Protein AF-A0A967UHB8-F1 (afdb_monomer)

pLDDT: mean 95.0, std 3.77, range [78.12, 98.25]

Sequence (55 aa):
LKKVLDMVTKVAVRDTSVLISGESGTGKELIAHAIHYNSPRRDKRFMAINCGALP

Secondary structure (DSSP, 8-state):
-HHHHHHHHHHHTS-S-------TTS-HHHHHHHHHHTSTTTTSPP----GGG--

Foldseek 3Di:
DVVLVVVLLVPLADPDDDDQDDDPPPPSVVSVLSSCCNHPNNVPDDDDDDPVPDD

Nearest PDB structures (foldseek):
  4bs1-assembly1_B-1  TM=9.497E-01  e=5.137E-02  Muvirus mu
  5m7o-assembly1_B  TM=9.887E-01  e=1.760E-01  Brucella abortus str. 2308 A
  5m7o-assembly1_A  TM=9.785E-01  e=1.650E-01  Brucella abortus str. 2308 A
  5m7n-assembly1_A  TM=9.888E-01  e=5.299E-01  Brucella abortus str. 2308 A

Mean predicted aligned error: 2.75 Å

Radius of gyration: 11.93 Å; Cα contacts (8 Å, |Δi|>4): 28; chains: 1; bounding box: 27×16×36 Å

Solvent-accessible surface area (backbone atoms only — not comparable to full-atom values): 3740 Å² total; per-residue (Å²): 110,70,73,56,55,59,46,37,66,64,51,18,73,47,98,69,92,81,88,86,85,78,69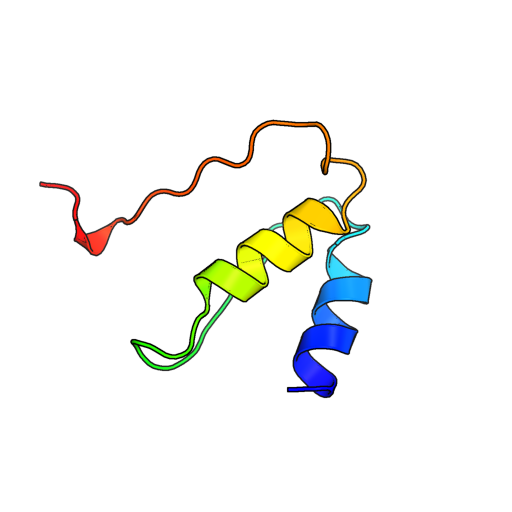,87,92,73,54,65,66,58,53,54,50,50,25,43,62,63,18,94,56,43,92,50,90,83,85,88,80,66,73,91,76,56,135

Structure (mmCIF, N/CA/C/O backbone):
data_AF-A0A967UHB8-F1
#
_entry.id   AF-A0A967UHB8-F1
#
loop_
_atom_site.group_PDB
_atom_site.id
_atom_site.t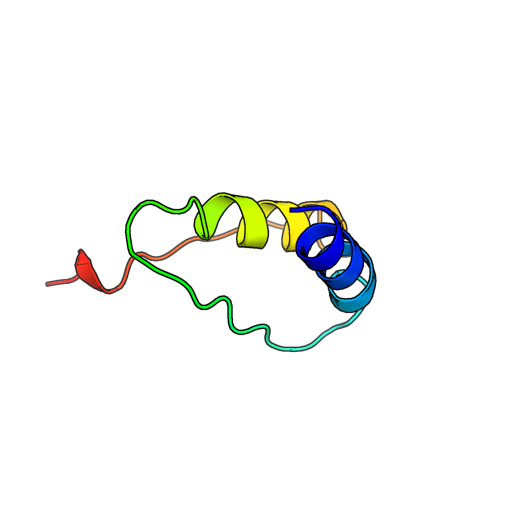ype_symbol
_atom_site.label_atom_id
_atom_site.label_alt_id
_atom_site.label_comp_id
_atom_site.label_asym_id
_atom_site.label_entity_id
_atom_site.label_seq_id
_atom_site.pdbx_PDB_ins_code
_atom_site.Cartn_x
_atom_site.Cartn_y
_atom_site.Cartn_z
_atom_site.occupancy
_atom_site.B_iso_or_equiv
_atom_site.auth_seq_id
_atom_site.auth_comp_id
_atom_site.auth_asym_id
_atom_site.auth_atom_id
_atom_site.pdbx_PDB_model_num
ATOM 1 N N . LEU A 1 1 ? 13.545 -0.676 7.970 1.00 85.75 1 LEU A N 1
ATOM 2 C CA . LEU A 1 1 ? 12.241 -1.346 7.746 1.00 85.75 1 LEU A CA 1
ATOM 3 C C . LEU A 1 1 ? 11.220 -1.105 8.867 1.00 85.75 1 LEU A C 1
ATOM 5 O O . LEU A 1 1 ? 10.170 -0.559 8.566 1.00 85.75 1 LEU A O 1
ATOM 9 N N . LYS A 1 2 ? 11.516 -1.419 10.141 1.00 94.12 2 LYS A N 1
ATOM 10 C CA . LYS A 1 2 ? 10.571 -1.283 11.278 1.00 94.12 2 LYS A CA 1
ATOM 11 C C . LYS A 1 2 ? 9.790 0.046 11.321 1.00 94.12 2 LYS A C 1
ATOM 13 O O . LYS A 1 2 ? 8.571 0.028 11.295 1.00 94.12 2 LYS A O 1
ATOM 18 N N . LYS A 1 3 ? 10.485 1.189 11.229 1.00 95.31 3 LYS A N 1
ATOM 19 C CA . LYS A 1 3 ? 9.861 2.530 11.200 1.00 95.31 3 LYS A CA 1
ATOM 20 C C . LYS A 1 3 ? 8.830 2.723 10.077 1.00 95.31 3 LYS A C 1
ATOM 22 O O . LYS A 1 3 ? 7.844 3.421 10.274 1.00 95.31 3 LYS A O 1
ATOM 27 N N . VAL A 1 4 ? 9.068 2.141 8.899 1.00 95.50 4 VAL A N 1
ATOM 28 C CA . VAL A 1 4 ? 8.142 2.236 7.757 1.00 95.50 4 VAL A CA 1
ATOM 29 C C . VAL A 1 4 ? 6.894 1.408 8.036 1.00 95.50 4 VAL A C 1
ATOM 31 O O . VAL A 1 4 ? 5.791 1.894 7.828 1.00 95.50 4 VAL A O 1
ATOM 34 N N . LEU A 1 5 ? 7.051 0.200 8.579 1.00 95.94 5 LEU A N 1
ATOM 35 C CA . LEU A 1 5 ? 5.919 -0.648 8.958 1.00 95.94 5 LEU A CA 1
ATOM 36 C C . LEU A 1 5 ? 5.075 -0.013 10.076 1.00 95.94 5 LEU A C 1
ATOM 38 O O . LEU A 1 5 ? 3.850 -0.061 10.015 1.00 95.94 5 LEU A O 1
ATOM 42 N N . ASP A 1 6 ? 5.708 0.671 11.031 1.00 97.00 6 ASP A N 1
ATOM 43 C CA . ASP A 1 6 ? 4.998 1.446 12.058 1.00 97.00 6 ASP A CA 1
ATOM 44 C C . ASP A 1 6 ? 4.212 2.630 11.462 1.00 97.00 6 ASP A C 1
ATOM 46 O O . ASP A 1 6 ? 3.190 3.046 12.005 1.00 97.00 6 ASP A O 1
ATOM 50 N N . MET A 1 7 ? 4.680 3.211 10.352 1.00 96.31 7 MET A N 1
ATOM 51 C CA . MET A 1 7 ? 3.918 4.225 9.617 1.00 96.31 7 MET A CA 1
ATOM 52 C C . MET A 1 7 ? 2.759 3.598 8.845 1.00 96.31 7 MET A C 1
ATOM 54 O O . MET A 1 7 ? 1.658 4.141 8.890 1.00 96.31 7 MET A O 1
ATOM 58 N N . VAL A 1 8 ? 2.977 2.444 8.205 1.00 97.38 8 VAL A N 1
ATOM 59 C CA . VAL A 1 8 ? 1.936 1.690 7.489 1.00 97.38 8 VAL A CA 1
ATOM 60 C C . VAL A 1 8 ? 0.744 1.412 8.401 1.00 97.38 8 VAL A C 1
ATOM 62 O O . VAL A 1 8 ? -0.378 1.748 8.035 1.00 97.38 8 VAL A O 1
ATOM 65 N N . THR A 1 9 ? 0.969 0.884 9.607 1.00 96.12 9 THR A N 1
ATOM 66 C CA . THR A 1 9 ? -0.123 0.587 10.554 1.00 96.12 9 THR A CA 1
ATOM 67 C C . THR A 1 9 ? -0.901 1.839 10.963 1.00 96.12 9 THR A C 1
ATOM 69 O O . THR A 1 9 ? -2.123 1.795 11.093 1.00 96.12 9 THR A O 1
ATOM 72 N N . LYS A 1 10 ? -0.224 2.985 11.107 1.00 96.62 10 LYS A N 1
ATOM 73 C CA . LYS A 1 10 ? -0.867 4.265 11.441 1.00 96.62 10 LYS A CA 1
ATOM 74 C C . LYS A 1 10 ? -1.697 4.830 10.291 1.00 96.62 10 LYS A C 1
ATOM 76 O O . LYS A 1 10 ? -2.759 5.399 10.547 1.00 96.62 10 LYS A O 1
ATOM 81 N N . VAL A 1 11 ? -1.220 4.748 9.050 1.00 97.44 11 VAL A N 1
ATOM 82 C CA . VAL A 1 11 ? -1.927 5.344 7.901 1.00 97.44 11 VAL A CA 1
ATOM 83 C C . VAL A 1 11 ? -3.010 4.428 7.339 1.00 97.44 11 VAL A C 1
ATOM 85 O O . VAL A 1 11 ? -4.015 4.939 6.864 1.00 97.44 11 VAL A O 1
ATOM 88 N N . ALA A 1 12 ? -2.867 3.104 7.452 1.00 97.88 12 ALA A N 1
ATOM 89 C CA . ALA A 1 12 ? -3.802 2.138 6.870 1.00 97.88 12 ALA A CA 1
ATOM 90 C C . ALA A 1 12 ? -5.246 2.286 7.380 1.00 97.88 12 ALA A C 1
ATOM 92 O O . ALA A 1 12 ? -6.193 2.065 6.634 1.00 97.88 12 ALA A O 1
ATOM 93 N N . VAL A 1 13 ? -5.436 2.707 8.632 1.00 97.31 13 VAL A N 1
ATOM 94 C CA . VAL A 1 13 ? -6.775 2.907 9.217 1.00 97.31 13 VAL A CA 1
ATOM 95 C C . VAL A 1 13 ? -7.438 4.229 8.816 1.00 97.31 13 VAL A C 1
ATOM 97 O O . VAL A 1 13 ? -8.590 4.463 9.177 1.00 97.31 13 VAL A O 1
ATOM 100 N N . ARG A 1 14 ? -6.727 5.116 8.110 1.00 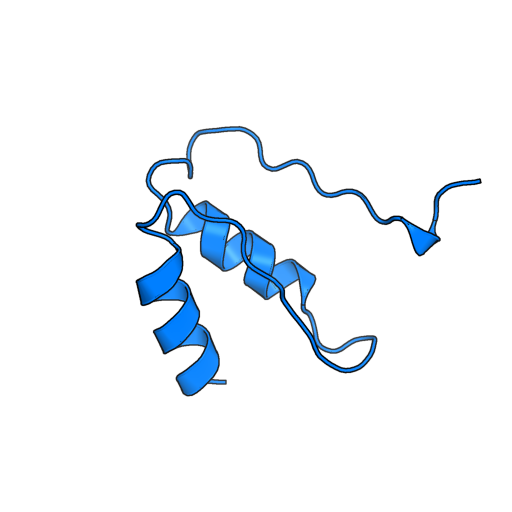96.56 14 ARG A N 1
ATOM 101 C CA . ARG A 1 14 ? -7.209 6.451 7.738 1.00 96.56 14 ARG A CA 1
ATOM 102 C C . ARG A 1 14 ? -7.637 6.488 6.278 1.00 96.56 14 ARG A C 1
ATOM 104 O O . ARG A 1 14 ? -6.993 5.900 5.416 1.00 96.56 14 ARG A O 1
ATOM 111 N N . ASP A 1 15 ? -8.682 7.258 6.000 1.00 95.69 15 ASP A N 1
ATOM 112 C CA . ASP A 1 15 ? -9.057 7.602 4.633 1.00 95.69 15 ASP A CA 1
ATOM 113 C C . ASP A 1 15 ? -8.295 8.849 4.171 1.00 95.69 15 ASP A C 1
ATOM 115 O O . ASP A 1 15 ? -8.779 9.973 4.276 1.00 95.69 15 ASP A O 1
ATOM 119 N N . THR A 1 16 ? -7.045 8.660 3.753 1.00 95.19 16 THR A N 1
ATOM 120 C CA . THR A 1 16 ? -6.194 9.740 3.245 1.00 95.19 16 THR A CA 1
ATOM 121 C C . THR A 1 16 ? -5.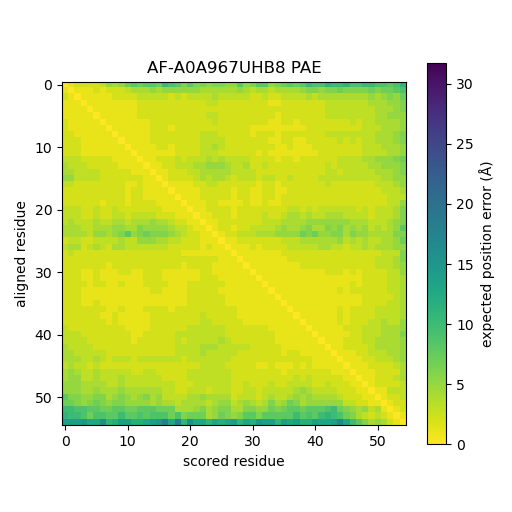259 9.231 2.155 1.00 95.19 16 THR A C 1
ATOM 123 O O . THR A 1 16 ? -4.918 8.047 2.114 1.00 95.19 16 THR A O 1
ATOM 126 N N . SER A 1 17 ? -4.820 10.132 1.281 1.00 96.81 17 SER A N 1
ATOM 127 C CA . SER A 1 17 ? -3.818 9.831 0.261 1.00 96.81 17 SER A CA 1
ATOM 128 C C . SER A 1 17 ? -2.438 9.647 0.896 1.00 96.81 17 SER A C 1
ATOM 130 O O . SER A 1 17 ? -2.027 10.427 1.756 1.00 96.81 17 SER A O 1
ATOM 132 N N . VAL A 1 18 ? -1.696 8.632 0.447 1.00 96.38 18 VAL A N 1
ATOM 133 C CA . VAL A 1 18 ? -0.345 8.323 0.941 1.00 96.38 18 VAL A CA 1
ATOM 134 C C . VAL A 1 18 ? 0.659 8.397 -0.206 1.00 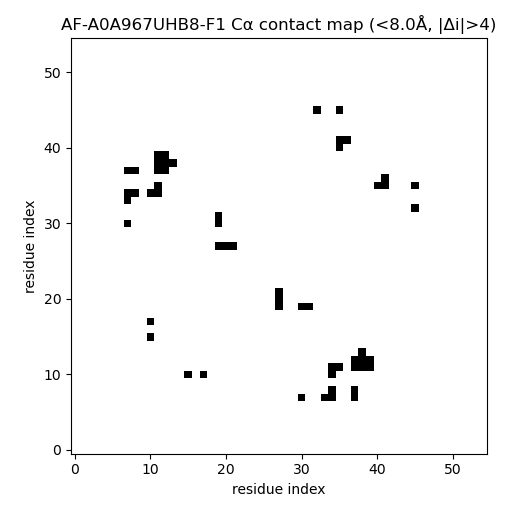96.38 18 VAL A C 1
ATOM 136 O O . VAL A 1 18 ? 0.493 7.733 -1.225 1.00 96.38 18 VAL A O 1
ATOM 139 N N . LEU A 1 19 ? 1.729 9.172 -0.017 1.00 96.88 19 LEU A N 1
ATOM 140 C CA . LEU A 1 19 ? 2.879 9.208 -0.919 1.00 96.88 19 LEU A CA 1
ATOM 141 C C . LEU A 1 19 ? 3.961 8.247 -0.415 1.00 96.88 19 LEU A C 1
ATOM 143 O O . LEU A 1 19 ? 4.440 8.386 0.709 1.00 96.88 19 LEU A O 1
ATOM 147 N N . ILE A 1 20 ? 4.377 7.302 -1.260 1.00 95.94 20 ILE A N 1
ATOM 148 C CA . ILE A 1 20 ? 5.484 6.383 -0.974 1.00 95.94 20 ILE A CA 1
ATOM 149 C C . ILE A 1 20 ? 6.676 6.794 -1.835 1.00 95.94 20 ILE A C 1
ATOM 151 O O . ILE A 1 20 ? 6.647 6.661 -3.057 1.00 95.94 20 ILE A O 1
ATOM 155 N N . SER A 1 21 ? 7.732 7.283 -1.195 1.00 95.31 21 SER A N 1
ATOM 156 C CA . SER A 1 21 ? 8.968 7.709 -1.851 1.00 95.31 21 SER A CA 1
ATOM 157 C C . SER A 1 21 ? 10.132 6.770 -1.526 1.00 95.31 21 SER A C 1
ATOM 159 O O . SER A 1 21 ? 10.103 6.016 -0.553 1.00 95.31 21 SER A O 1
ATOM 161 N N . GLY A 1 22 ? 11.150 6.786 -2.385 1.00 94.56 22 GLY A N 1
ATOM 162 C CA . GLY A 1 22 ? 12.343 5.950 -2.258 1.00 94.56 22 GLY A CA 1
ATOM 163 C C . GLY A 1 22 ? 12.932 5.584 -3.615 1.00 94.56 22 GLY A C 1
ATOM 164 O O . GLY A 1 22 ? 12.275 5.729 -4.651 1.00 94.56 22 GLY A O 1
ATOM 165 N N . GLU A 1 23 ? 14.160 5.078 -3.606 1.00 95.75 23 GLU A N 1
ATOM 166 C CA . GLU A 1 23 ? 14.899 4.682 -4.808 1.00 95.75 23 GLU A CA 1
ATOM 167 C C . GLU A 1 23 ? 14.170 3.597 -5.617 1.00 95.75 23 GLU A C 1
ATOM 169 O O . GLU A 1 23 ? 13.305 2.870 -5.106 1.00 95.75 23 GLU A O 1
ATOM 174 N N . SER A 1 24 ? 14.476 3.506 -6.912 1.00 92.06 24 SER A N 1
ATOM 175 C CA . SER A 1 24 ? 13.925 2.455 -7.775 1.00 92.06 24 SER A CA 1
ATOM 176 C C . SER A 1 24 ? 14.345 1.064 -7.281 1.00 92.06 24 SER A C 1
ATOM 178 O O . SER A 1 24 ? 15.425 0.903 -6.727 1.00 92.06 24 SER A O 1
ATOM 180 N N . GLY A 1 25 ? 13.476 0.060 -7.429 1.00 90.12 25 GLY A N 1
ATOM 181 C CA . GLY A 1 25 ? 13.775 -1.320 -7.013 1.00 90.12 25 GLY A CA 1
ATOM 182 C C . GLY A 1 25 ? 13.703 -1.611 -5.504 1.00 90.12 25 GLY A C 1
ATOM 183 O O . GLY A 1 25 ? 13.955 -2.736 -5.093 1.00 90.12 25 GLY A O 1
ATOM 184 N N . THR A 1 26 ? 13.303 -0.652 -4.664 1.00 93.88 26 THR A N 1
ATOM 185 C CA . THR A 1 26 ? 13.228 -0.830 -3.192 1.00 93.88 26 THR A CA 1
ATOM 186 C C . THR A 1 26 ? 11.919 -1.449 -2.674 1.00 93.88 26 THR A C 1
ATOM 188 O O . THR A 1 26 ? 11.692 -1.500 -1.466 1.00 93.88 26 THR A O 1
ATOM 191 N N . GLY A 1 27 ? 11.034 -1.918 -3.561 1.00 93.25 27 GLY A N 1
ATOM 192 C CA . GLY A 1 27 ? 9.796 -2.602 -3.164 1.00 93.25 27 GLY A CA 1
ATOM 193 C C . GLY A 1 27 ? 8.673 -1.681 -2.664 1.00 93.25 27 GLY A C 1
ATOM 194 O O . GLY A 1 27 ? 7.859 -2.095 -1.842 1.00 93.25 27 GLY A O 1
ATOM 195 N N . LYS A 1 28 ? 8.592 -0.437 -3.159 1.00 96.06 28 LYS A N 1
ATOM 196 C CA . LYS A 1 28 ? 7.524 0.527 -2.807 1.00 96.06 28 LYS A CA 1
ATOM 197 C C . LYS A 1 28 ? 6.106 -0.024 -3.020 1.00 96.06 28 LYS A C 1
ATOM 199 O O . LYS A 1 28 ? 5.210 0.269 -2.234 1.00 96.06 28 LYS A O 1
ATOM 204 N N . GLU A 1 29 ? 5.918 -0.860 -4.038 1.00 95.31 29 GLU A N 1
ATOM 205 C CA . GLU A 1 29 ? 4.647 -1.536 -4.331 1.00 95.31 29 GLU A CA 1
ATOM 206 C C . GLU A 1 29 ? 4.198 -2.426 -3.165 1.00 95.31 29 GLU A C 1
ATOM 208 O O . GLU A 1 29 ? 3.032 -2.395 -2.779 1.00 95.31 29 GLU A O 1
ATOM 213 N N . LEU A 1 30 ? 5.130 -3.137 -2.520 1.00 95.88 30 LEU A N 1
ATOM 214 C CA . LEU A 1 30 ? 4.834 -3.972 -1.351 1.00 95.88 30 LEU A CA 1
ATOM 215 C C . LEU A 1 30 ? 4.325 -3.136 -0.171 1.00 95.88 30 LEU A C 1
ATOM 217 O O . LEU A 1 30 ? 3.444 -3.578 0.562 1.00 95.88 30 LEU A O 1
ATOM 221 N N . ILE A 1 31 ? 4.835 -1.911 -0.005 1.00 97.44 31 ILE A N 1
ATOM 222 C CA . ILE A 1 31 ? 4.340 -0.982 1.018 1.00 97.44 31 ILE A CA 1
ATOM 223 C C . ILE A 1 31 ? 2.914 -0.527 0.688 1.00 97.44 31 ILE A C 1
ATOM 225 O O . ILE A 1 31 ? 2.069 -0.512 1.582 1.00 97.44 31 ILE A O 1
ATOM 229 N N . ALA A 1 32 ? 2.611 -0.220 -0.577 1.00 97.44 32 ALA A N 1
ATOM 230 C CA . ALA A 1 32 ? 1.253 0.134 -0.998 1.00 97.44 32 ALA A CA 1
ATOM 231 C C . ALA A 1 32 ? 0.260 -1.016 -0.742 1.00 97.44 32 ALA A C 1
ATOM 233 O O . ALA A 1 32 ? -0.813 -0.800 -0.174 1.00 97.44 32 ALA A O 1
ATOM 234 N N . HIS A 1 33 ? 0.656 -2.250 -1.071 1.00 97.31 33 HIS A N 1
ATOM 235 C CA . HIS A 1 33 ? -0.119 -3.452 -0.761 1.00 97.31 33 HIS A CA 1
ATOM 236 C C . HIS A 1 33 ? -0.320 -3.646 0.745 1.00 97.31 33 HIS A C 1
ATOM 238 O O . HIS A 1 33 ? -1.431 -3.948 1.180 1.00 97.31 33 HIS A O 1
ATOM 244 N N . ALA A 1 34 ? 0.722 -3.438 1.554 1.00 97.50 34 ALA A N 1
ATOM 245 C CA . ALA A 1 34 ? 0.629 -3.553 3.005 1.00 97.50 34 ALA A CA 1
ATOM 246 C C . ALA A 1 34 ? -0.334 -2.517 3.608 1.00 97.50 34 ALA A C 1
ATOM 248 O O . ALA A 1 34 ? -1.081 -2.852 4.528 1.00 97.50 34 ALA A O 1
ATOM 249 N N . ILE A 1 35 ? -0.358 -1.285 3.088 1.00 98.06 35 ILE A N 1
ATOM 250 C CA . ILE A 1 35 ? -1.331 -0.2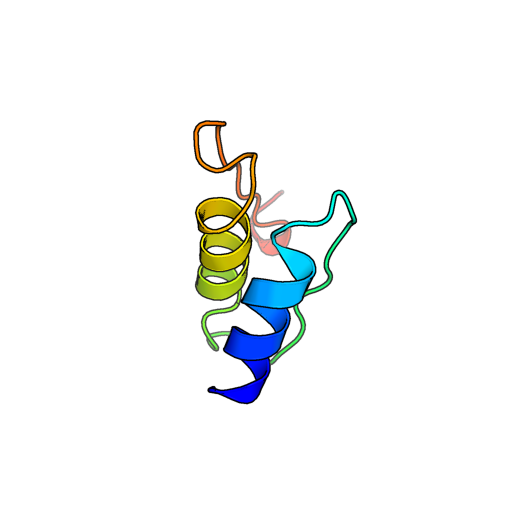62 3.505 1.00 98.06 35 ILE A CA 1
ATOM 251 C C . ILE A 1 35 ? -2.753 -0.729 3.186 1.00 98.06 35 ILE A C 1
ATOM 253 O O . ILE A 1 35 ? -3.603 -0.716 4.074 1.00 98.06 35 ILE A O 1
ATOM 257 N N . HIS A 1 36 ? -3.010 -1.195 1.959 1.00 98.25 36 HIS A N 1
ATOM 258 C CA . HIS A 1 36 ? -4.338 -1.678 1.561 1.00 98.25 36 HIS A CA 1
ATOM 259 C C . HIS A 1 36 ? -4.806 -2.861 2.414 1.00 98.25 36 HIS A C 1
ATOM 261 O O . HIS A 1 36 ? -5.914 -2.833 2.949 1.00 98.25 36 HIS A O 1
ATOM 267 N N . TYR A 1 37 ? -3.947 -3.866 2.596 1.00 97.56 37 TYR A N 1
ATOM 268 C CA . TYR A 1 37 ? -4.260 -5.079 3.354 1.00 97.56 37 TYR A CA 1
ATOM 269 C C . TYR A 1 37 ? -4.585 -4.802 4.830 1.00 97.56 37 TYR A C 1
ATOM 271 O O . TYR A 1 37 ? -5.448 -5.458 5.409 1.00 97.56 37 TYR A O 1
ATOM 279 N N . ASN A 1 38 ? -3.931 -3.806 5.436 1.00 97.38 38 ASN A N 1
ATOM 280 C CA . ASN A 1 38 ? -4.169 -3.412 6.829 1.00 97.38 38 ASN A CA 1
ATOM 281 C C . ASN A 1 38 ? -5.266 -2.342 6.988 1.00 97.38 38 ASN A C 1
ATOM 283 O O . ASN A 1 38 ? -5.486 -1.850 8.095 1.00 97.38 38 ASN A O 1
ATOM 287 N N . SER A 1 39 ? -5.940 -1.954 5.903 1.00 98.00 39 SER A N 1
ATOM 288 C CA . SER A 1 39 ? -6.989 -0.932 5.927 1.00 98.00 39 SER A CA 1
ATOM 289 C C . SER A 1 39 ? -8.394 -1.532 6.080 1.00 98.00 39 SER A C 1
ATOM 291 O O . SER A 1 39 ? -8.614 -2.697 5.737 1.00 98.00 39 SER A O 1
ATOM 293 N N . PRO A 1 40 ? -9.407 -0.731 6.465 1.00 98.00 40 PRO A N 1
ATOM 294 C CA . PRO A 1 40 ? -10.817 -1.130 6.384 1.00 98.00 40 PRO A CA 1
ATOM 295 C C . PRO A 1 40 ? -11.279 -1.503 4.962 1.00 98.00 40 PRO A C 1
ATOM 297 O O . PRO A 1 40 ? -12.357 -2.062 4.784 1.00 98.00 40 PRO A O 1
ATOM 300 N N . ARG A 1 41 ? -10.479 -1.181 3.936 1.00 97.06 41 ARG A N 1
ATOM 301 C CA . ARG A 1 41 ? -10.748 -1.463 2.520 1.00 97.06 41 ARG A CA 1
ATOM 302 C C . ARG A 1 41 ? -10.098 -2.758 2.035 1.00 97.06 41 ARG A C 1
ATOM 304 O O . ARG A 1 41 ? -10.170 -3.022 0.839 1.00 97.06 41 ARG A O 1
ATOM 311 N N . ARG A 1 42 ? -9.496 -3.568 2.913 1.00 97.50 42 ARG A N 1
ATOM 312 C CA . ARG A 1 42 ? -8.769 -4.799 2.545 1.00 97.50 42 ARG A CA 1
ATOM 313 C C . ARG A 1 42 ? -9.550 -5.747 1.624 1.00 97.50 42 ARG A C 1
ATOM 315 O O . ARG A 1 42 ? -8.959 -6.346 0.735 1.00 97.50 42 ARG A O 1
ATOM 322 N N . A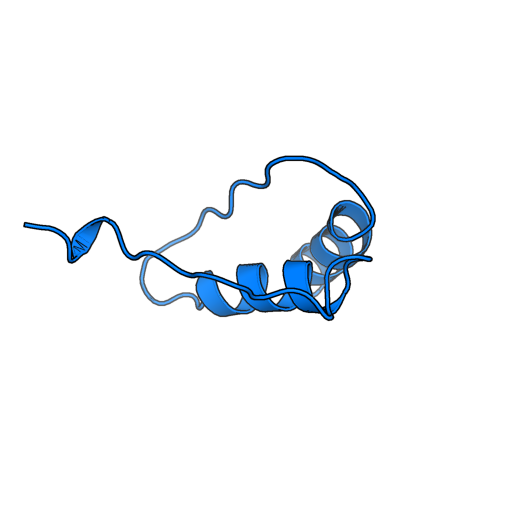SP A 1 43 ? -10.872 -5.818 1.793 1.00 98.12 43 ASP A N 1
ATOM 323 C CA . ASP A 1 43 ? -11.764 -6.699 1.024 1.00 98.12 43 ASP A CA 1
ATOM 324 C C . ASP A 1 43 ? -12.220 -6.070 -0.310 1.00 98.12 43 ASP A C 1
ATOM 326 O O . ASP A 1 43 ? -12.967 -6.667 -1.085 1.00 98.12 43 ASP A O 1
ATOM 330 N N . LYS A 1 44 ? -11.799 -4.832 -0.591 1.00 97.69 44 LYS A N 1
ATOM 331 C CA . LYS A 1 44 ? -12.037 -4.136 -1.860 1.00 97.69 44 LYS A CA 1
ATOM 332 C C . LYS A 1 44 ? -10.867 -4.367 -2.816 1.00 97.69 44 LYS A C 1
ATOM 334 O O . LYS A 1 44 ? -9.753 -4.695 -2.415 1.00 97.69 44 LYS A O 1
ATOM 339 N N . ARG A 1 45 ? -11.118 -4.152 -4.110 1.00 97.38 45 ARG A N 1
ATOM 340 C CA . ARG A 1 45 ? -10.100 -4.300 -5.155 1.00 97.38 45 ARG A CA 1
ATOM 341 C C . ARG A 1 45 ? -8.977 -3.276 -4.968 1.00 97.38 45 ARG A C 1
ATOM 343 O O . ARG A 1 45 ? -9.241 -2.081 -4.894 1.00 97.38 45 ARG A O 1
ATOM 350 N N . PHE A 1 46 ? -7.737 -3.755 -4.972 1.00 97.44 46 PHE A N 1
ATOM 351 C CA . PHE A 1 46 ? -6.541 -2.927 -5.096 1.00 97.44 46 PHE A CA 1
ATOM 352 C C . PHE A 1 46 ? -6.145 -2.851 -6.572 1.00 97.44 46 PHE A C 1
ATOM 354 O O . PHE A 1 46 ? -5.895 -3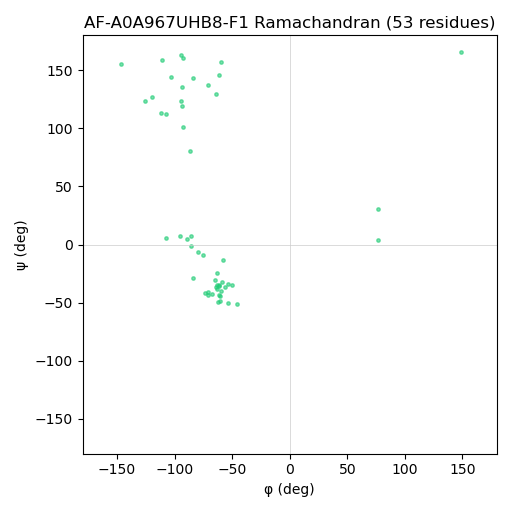.884 -7.195 1.00 97.44 46 PHE A O 1
ATOM 361 N N . MET A 1 47 ? -6.130 -1.651 -7.151 1.00 95.50 47 MET A N 1
ATOM 362 C CA . MET A 1 47 ? -5.689 -1.437 -8.530 1.00 95.50 47 MET A CA 1
ATOM 363 C C . MET A 1 47 ? -4.380 -0.657 -8.535 1.00 95.50 47 MET A C 1
ATOM 365 O O . MET A 1 47 ? -4.352 0.508 -8.150 1.00 95.50 47 MET A O 1
ATOM 369 N N . ALA A 1 48 ? -3.308 -1.307 -8.981 1.00 93.88 48 ALA A N 1
ATOM 370 C CA . ALA A 1 48 ? -2.017 -0.670 -9.193 1.00 93.88 48 ALA A CA 1
ATOM 371 C C . ALA A 1 48 ? -1.892 -0.216 -10.651 1.00 93.88 48 ALA A C 1
ATOM 373 O O . ALA A 1 48 ? -2.223 -0.968 -11.567 1.00 93.88 48 ALA A O 1
ATOM 374 N N . ILE A 1 49 ? -1.394 1.004 -10.856 1.00 93.62 49 ILE A N 1
ATOM 375 C CA . ILE A 1 49 ? -1.085 1.555 -12.177 1.00 93.62 49 ILE A CA 1
ATOM 376 C C . ILE A 1 49 ? 0.368 2.017 -12.150 1.00 93.62 49 ILE A C 1
ATOM 378 O O . ILE A 1 49 ? 0.746 2.836 -11.314 1.00 93.62 49 ILE A O 1
ATOM 382 N N . ASN A 1 50 ? 1.180 1.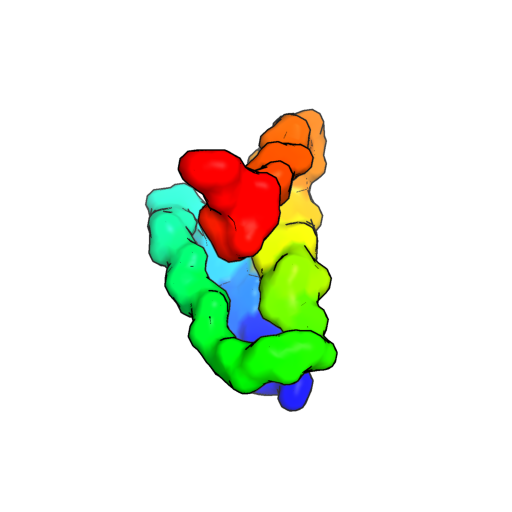493 -13.068 1.00 90.25 50 ASN A N 1
ATOM 383 C CA . ASN A 1 50 ? 2.540 1.969 -13.278 1.00 90.25 50 ASN A CA 1
ATOM 384 C C . ASN A 1 50 ? 2.538 3.042 -14.370 1.00 90.25 50 ASN A C 1
ATOM 386 O O . ASN A 1 50 ? 2.511 2.720 -15.556 1.00 90.25 50 ASN A O 1
ATOM 390 N N . CYS A 1 51 ? 2.597 4.313 -13.970 1.00 89.25 51 CYS A N 1
ATOM 391 C CA . CYS A 1 51 ? 2.599 5.432 -14.913 1.00 89.25 51 CYS A CA 1
ATOM 392 C C . CYS A 1 51 ? 3.820 5.447 -15.845 1.00 89.25 51 CYS A C 1
ATOM 394 O O . CYS A 1 51 ? 3.727 5.992 -16.935 1.00 89.25 51 CYS A O 1
ATOM 396 N N . GLY A 1 52 ? 4.948 4.843 -15.452 1.00 87.69 52 GLY A N 1
ATOM 397 C CA . GLY A 1 52 ? 6.144 4.762 -16.299 1.00 87.69 52 GLY A CA 1
ATOM 398 C C . GLY A 1 52 ? 6.042 3.736 -17.432 1.00 87.69 52 GLY A C 1
ATOM 399 O O . GLY A 1 52 ? 6.921 3.695 -18.285 1.00 87.69 52 GLY A O 1
ATOM 400 N N . ALA A 1 53 ? 4.997 2.904 -17.430 1.00 88.81 53 ALA A N 1
ATOM 401 C CA . ALA A 1 53 ? 4.713 1.920 -18.473 1.00 88.81 53 ALA A CA 1
ATOM 402 C C . ALA A 1 53 ? 3.509 2.315 -19.351 1.00 88.81 53 ALA A C 1
ATOM 404 O O . ALA A 1 53 ? 3.069 1.515 -20.175 1.00 88.81 53 ALA A O 1
ATOM 405 N N . LEU A 1 54 ? 2.948 3.513 -19.147 1.00 87.25 54 LEU A N 1
ATOM 406 C CA . LEU A 1 54 ? 1.879 4.051 -19.986 1.00 87.25 54 LEU A CA 1
ATOM 407 C C . LEU A 1 54 ? 2.481 4.729 -21.236 1.00 87.25 54 LEU A C 1
ATOM 409 O O . LEU A 1 54 ? 3.554 5.323 -21.115 1.00 87.25 54 LEU A O 1
ATOM 413 N N . PRO A 1 55 ? 1.825 4.608 -22.409 1.00 78.12 55 PRO A N 1
ATOM 414 C CA . PRO A 1 55 ? 2.267 5.229 -23.660 1.00 78.12 55 PRO A CA 1
ATOM 415 C C . PRO A 1 55 ? 2.182 6.759 -23.643 1.00 78.12 55 PRO A C 1
ATOM 417 O O . PRO A 1 55 ? 1.338 7.306 -22.893 1.00 78.12 55 PRO A O 1
#